Protein AF-A0A6P1YA74-F1 (afdb_monomer)

Foldseek 3Di:
DDDAQWDFAAFPPPRDHRATWGQDPVCPPDRGIHHQVRQVVVQVVCCVVPVDHDDHPCVDPCNVVVVVPPDPLWAQDPVHNPDTHGKKWWKAAPVPRDIDIDGPVCVVPDPADADPPPRDSRMDGPDIDRDPVCPVVVVDDHDDDDDPPPPDD

pLDDT: mean 71.62, std 15.63, range [34.19, 90.75]

Solvent-accessible surface area (backbone atoms only — not comparable to full-atom values): 9576 Å² total; per-residue (Å²): 130,75,70,63,55,64,46,76,36,57,16,74,82,81,63,50,64,79,25,64,22,32,73,45,84,89,42,80,92,47,101,43,32,35,26,58,69,61,44,59,58,49,48,56,56,45,33,74,72,70,72,52,90,73,79,60,82,69,74,46,49,45,41,69,66,53,59,71,54,64,73,76,48,37,39,62,35,93,89,39,83,87,42,69,43,63,23,37,29,33,33,38,23,78,84,74,74,50,68,51,66,44,41,45,59,60,59,72,72,39,95,72,72,57,38,91,87,81,66,46,63,58,60,43,83,77,46,74,47,81,54,72,90,52,59,77,76,65,80,61,87,72,81,80,80,81,78,82,70,84,76,87,124

Sequence (153 aa):
MAKNIYKVSSCDYCGTENQIVRPTPFMADVPAMMCKICWDNTKEEYMNSNGEWIPKFEDGPGYEEMKSIEIINTVPSSMNPNYRMHMLAKYECLDCENSFILSKKQADEANEITCPYCRTDKIEEVALMVDSDRLEEMGCMGIHHMEEGESNE

Mean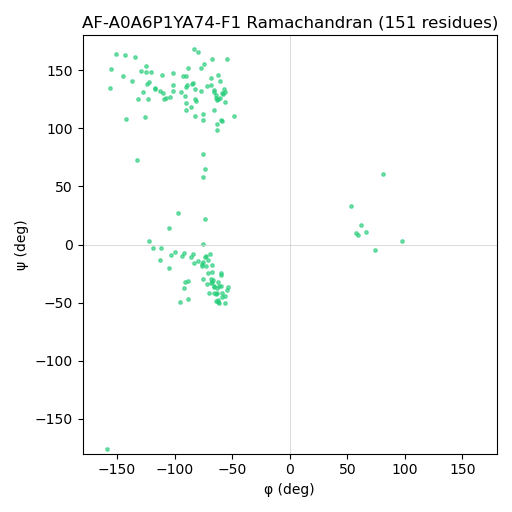 predicted aligned error: 15.02 Å

Nearest PDB structures (foldseek):
  1ltl-assembly2_E  TM=6.945E-01  e=2.447E+00  Methanothermobacter thermautotrophicus
 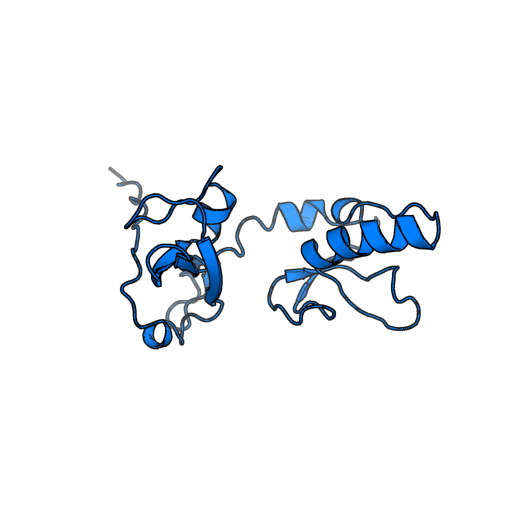 3ir9-assembly1_A  TM=5.607E-01  e=1.797E+00  Methanosarcina mazei
  3ir9-assembly1_B  TM=5.608E-01  e=2.769E+00  Methanosarcina mazei
  9bcx-assembly1_5  TM=4.201E-01  e=3.133E+00  Saccharomyces cerevisiae
  6rqc-assembly1_5  TM=3.332E-01  e=4.268E+00  Saccharomyces cerevisiae S288C

Radius of gyration: 18.68 Å; Cα contacts (8 Å, |Δi|>4): 209; chains: 1; bounding box: 45×60×38 Å

Secondary structure (DSSP, 8-state):
-PPP--EEE--TTT--SSEEEEE-SS-TTS--EEEHHHHHHHHHHHHHHH------GGGSTTHHHHHT----SEEEPSS-TT-EEEPEEEEEETTT--EEEEEHHHHHH-S----TTT--S-EEEEEEE--GGGGGGG-S-------------

Organism: NCBI:txid116090

Structure (mmCIF, N/CA/C/O backbone):
data_AF-A0A6P1YA74-F1
#
_entry.id   AF-A0A6P1YA74-F1
#
loop_
_atom_site.group_PDB
_atom_site.id
_atom_site.type_symbol
_atom_site.label_atom_id
_atom_site.label_alt_id
_atom_site.label_comp_id
_atom_site.label_asym_id
_atom_site.label_entity_id
_atom_site.label_seq_id
_atom_site.pdbx_PDB_ins_code
_atom_site.Cartn_x
_atom_site.Cartn_y
_atom_site.Cartn_z
_atom_site.occupancy
_atom_site.B_iso_or_equiv
_atom_site.auth_seq_id
_atom_site.auth_comp_id
_atom_site.auth_asym_id
_atom_site.auth_atom_id
_atom_site.pdbx_PDB_model_num
ATOM 1 N N . MET A 1 1 ? 23.800 8.122 -15.962 1.00 47.97 1 MET A N 1
ATOM 2 C CA . MET A 1 1 ? 22.650 8.239 -15.042 1.00 47.97 1 MET A CA 1
ATOM 3 C C . MET A 1 1 ? 21.901 6.922 -15.117 1.00 47.97 1 MET A C 1
ATOM 5 O O . MET A 1 1 ? 21.613 6.490 -16.228 1.00 47.97 1 MET A O 1
ATOM 9 N N . ALA A 1 2 ? 21.721 6.218 -13.999 1.00 57.72 2 ALA A N 1
ATOM 10 C CA . ALA A 1 2 ? 20.957 4.972 -14.006 1.00 57.72 2 ALA A CA 1
ATOM 11 C C . ALA A 1 2 ? 19.493 5.298 -14.341 1.00 57.72 2 ALA A C 1
ATOM 13 O O . ALA A 1 2 ? 18.952 6.271 -13.824 1.00 57.72 2 ALA A O 1
ATOM 14 N N . LYS A 1 3 ? 18.887 4.544 -15.262 1.00 79.94 3 LYS A N 1
ATOM 15 C CA . LYS A 1 3 ? 17.500 4.757 -15.691 1.00 79.94 3 LYS A CA 1
ATOM 16 C C . LYS A 1 3 ? 16.573 4.470 -14.504 1.00 79.94 3 LYS A C 1
ATOM 18 O O . LYS A 1 3 ? 16.743 3.426 -13.879 1.00 79.94 3 LYS A O 1
ATOM 23 N N . ASN A 1 4 ? 15.634 5.370 -14.207 1.00 84.81 4 ASN A N 1
ATOM 24 C CA . ASN A 1 4 ? 14.609 5.138 -13.188 1.00 84.81 4 ASN A CA 1
ATOM 25 C C . ASN A 1 4 ? 13.836 3.851 -13.537 1.00 84.81 4 ASN A C 1
ATOM 27 O O . ASN A 1 4 ? 13.341 3.711 -14.660 1.00 84.81 4 ASN A O 1
ATOM 31 N N . ILE A 1 5 ? 13.817 2.889 -12.609 1.00 88.81 5 ILE A N 1
ATOM 32 C CA . ILE A 1 5 ? 13.156 1.584 -12.789 1.00 88.81 5 ILE A CA 1
ATOM 33 C C . ILE A 1 5 ? 11.782 1.506 -12.123 1.00 88.81 5 ILE A C 1
ATOM 35 O O . ILE A 1 5 ? 11.091 0.498 -12.276 1.00 88.81 5 ILE A O 1
ATOM 39 N N . TYR A 1 6 ? 11.400 2.530 -11.370 1.00 88.06 6 TYR A N 1
ATOM 40 C CA . TYR A 1 6 ? 10.127 2.572 -10.675 1.00 88.06 6 TYR A CA 1
ATOM 41 C C . TYR A 1 6 ? 9.047 3.163 -11.569 1.00 88.06 6 TYR A C 1
ATOM 43 O O . TYR A 1 6 ? 9.303 3.989 -12.447 1.00 88.06 6 TYR A O 1
ATOM 51 N N . LYS A 1 7 ? 7.811 2.745 -11.323 1.00 85.06 7 LYS A N 1
ATOM 52 C CA . LYS 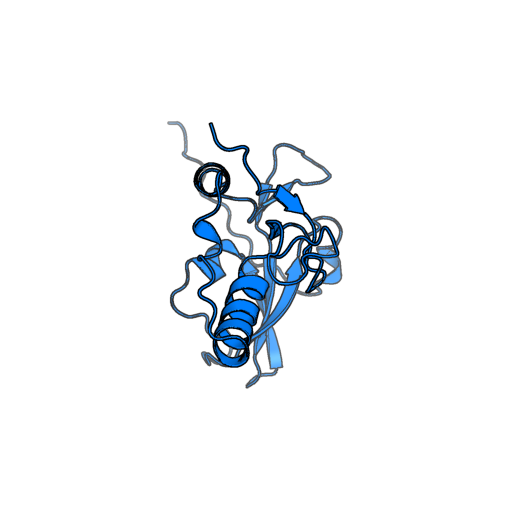A 1 7 ? 6.615 3.357 -11.901 1.00 85.06 7 LYS A CA 1
ATOM 53 C C . LYS A 1 7 ? 5.438 3.173 -10.954 1.00 85.06 7 LYS A C 1
ATOM 55 O O . LYS A 1 7 ? 5.486 2.317 -10.074 1.00 85.06 7 LYS A O 1
ATOM 60 N N . VAL A 1 8 ? 4.382 3.949 -11.167 1.00 78.88 8 VAL A N 1
ATOM 61 C CA . VAL A 1 8 ? 3.087 3.709 -10.526 1.00 78.88 8 VAL A CA 1
ATOM 62 C C . VAL A 1 8 ? 2.276 2.792 -11.436 1.00 78.88 8 VAL A C 1
ATOM 64 O O . VAL A 1 8 ? 2.000 3.151 -12.580 1.00 78.88 8 VAL A O 1
ATOM 67 N N . SER A 1 9 ? 1.955 1.586 -10.971 1.00 78.38 9 SER A N 1
ATOM 68 C CA . SER A 1 9 ? 1.061 0.657 -11.674 1.00 78.38 9 SER A CA 1
ATOM 69 C C . SER A 1 9 ? 0.469 -0.376 -10.715 1.00 78.38 9 SER A C 1
ATOM 71 O O . SER A 1 9 ? 0.702 -0.323 -9.508 1.00 78.38 9 SER A O 1
ATOM 73 N N . SER A 1 10 ? -0.290 -1.333 -11.246 1.00 79.81 10 SER A N 1
ATOM 74 C CA . SER A 1 10 ? -0.667 -2.534 -10.505 1.00 79.81 10 SER A CA 1
ATOM 75 C C . SER A 1 10 ? 0.555 -3.368 -10.125 1.00 79.81 10 SER A C 1
ATOM 77 O O . SER A 1 10 ? 1.546 -3.420 -10.862 1.00 79.81 10 SER A O 1
ATOM 79 N N . CYS A 1 11 ? 0.474 -4.000 -8.957 1.00 84.31 11 CYS A N 1
ATOM 80 C CA . CYS A 1 11 ? 1.403 -5.029 -8.514 1.00 84.31 11 CYS A CA 1
ATOM 81 C C . CYS A 1 11 ? 0.999 -6.376 -9.117 1.00 84.31 11 CYS A C 1
ATOM 83 O O . CYS A 1 11 ? -0.118 -6.836 -8.891 1.00 84.31 11 CYS A O 1
ATOM 85 N N . ASP A 1 12 ? 1.915 -7.045 -9.814 1.00 88.25 12 ASP A N 1
ATOM 86 C CA . ASP A 1 12 ? 1.636 -8.335 -10.460 1.00 88.25 12 ASP A CA 1
ATOM 87 C C . ASP A 1 12 ? 1.503 -9.497 -9.455 1.00 88.25 12 ASP A C 1
ATOM 89 O O . ASP A 1 12 ? 1.081 -10.589 -9.824 1.00 88.25 12 ASP A O 1
ATOM 93 N N . TYR A 1 13 ? 1.845 -9.269 -8.182 1.00 85.19 13 TYR A N 1
ATOM 94 C CA . TYR A 1 13 ? 1.798 -10.284 -7.124 1.00 85.19 13 TYR A CA 1
ATOM 95 C C . TYR A 1 13 ? 0.500 -10.248 -6.319 1.00 85.19 13 TYR A C 1
ATOM 97 O O . TYR A 1 13 ? -0.126 -11.284 -6.120 1.00 85.19 13 TYR A O 1
ATOM 105 N N . CYS A 1 14 ? 0.093 -9.069 -5.842 1.00 83.69 14 CYS A N 1
ATOM 106 C CA . CYS A 1 14 ? -1.120 -8.918 -5.032 1.00 83.69 14 CYS A CA 1
ATOM 107 C C . CYS A 1 14 ? -2.308 -8.337 -5.807 1.00 83.69 14 CYS A C 1
ATOM 109 O O . CYS A 1 14 ? -3.409 -8.282 -5.269 1.00 83.69 14 CYS A O 1
ATOM 111 N N . GLY A 1 15 ? -2.103 -7.867 -7.041 1.00 78.31 15 GLY A N 1
ATOM 112 C CA . GLY A 1 15 ? -3.140 -7.229 -7.854 1.00 78.31 15 GLY A CA 1
ATOM 113 C C . GLY A 1 15 ? -3.511 -5.809 -7.416 1.00 78.31 15 GLY A C 1
ATOM 114 O O . GLY A 1 15 ? -4.295 -5.159 -8.098 1.00 78.31 15 GLY A O 1
ATOM 115 N N . THR A 1 16 ? -2.954 -5.297 -6.312 1.00 69.75 16 THR A N 1
ATOM 116 C CA . THR A 1 16 ? -3.248 -3.941 -5.831 1.00 69.75 16 THR A CA 1
ATOM 117 C C . THR A 1 16 ? -2.777 -2.899 -6.842 1.00 69.75 16 THR A C 1
ATOM 119 O O . THR A 1 16 ? -1.624 -2.915 -7.281 1.00 69.75 16 THR A O 1
ATOM 122 N N . GLU A 1 17 ? -3.672 -1.983 -7.200 1.00 71.31 17 GLU A N 1
ATOM 123 C CA . GLU A 1 17 ? -3.431 -0.907 -8.160 1.00 71.31 17 GLU A CA 1
ATOM 124 C C . GLU A 1 17 ? -2.747 0.314 -7.522 1.00 71.31 17 GLU A C 1
ATOM 126 O O . GLU A 1 17 ? -2.643 0.427 -6.297 1.00 71.31 17 GLU A O 1
ATOM 131 N N . ASN A 1 18 ? -2.266 1.234 -8.369 1.00 65.38 18 ASN A N 1
ATOM 132 C CA . ASN A 1 18 ? -1.647 2.509 -7.977 1.00 65.38 18 ASN A CA 1
ATOM 133 C C . ASN A 1 18 ? -0.487 2.385 -6.975 1.00 65.38 18 ASN A C 1
ATOM 135 O O . ASN A 1 18 ? -0.259 3.267 -6.151 1.00 65.38 18 ASN A O 1
ATOM 139 N N . GLN A 1 19 ? 0.277 1.298 -7.064 1.00 73.69 19 GLN A N 1
ATOM 140 C CA . GLN A 1 19 ? 1.435 1.070 -6.214 1.00 73.69 19 GLN A CA 1
ATOM 141 C C . GLN A 1 19 ? 2.702 1.585 -6.887 1.00 73.69 19 GLN A C 1
ATOM 143 O O . GLN A 1 19 ? 2.880 1.449 -8.100 1.00 73.69 19 GLN A O 1
ATOM 148 N N . ILE A 1 20 ? 3.631 2.113 -6.088 1.00 82.69 20 ILE A N 1
ATOM 149 C CA . ILE A 1 20 ? 5.021 2.237 -6.526 1.00 82.69 20 ILE A CA 1
ATOM 150 C C . ILE A 1 20 ? 5.548 0.816 -6.679 1.00 82.69 20 ILE A C 1
ATOM 152 O O . ILE A 1 20 ? 5.645 0.065 -5.705 1.00 82.69 20 ILE A O 1
ATOM 156 N N . VAL A 1 21 ? 5.880 0.449 -7.909 1.00 87.81 21 VAL A N 1
ATOM 157 C CA . VAL A 1 21 ? 6.381 -0.879 -8.241 1.00 87.81 21 VAL A CA 1
ATOM 158 C C . VAL A 1 21 ? 7.722 -0.798 -8.952 1.00 87.81 21 VAL A C 1
ATOM 160 O O . VAL A 1 21 ? 8.024 0.177 -9.645 1.00 87.81 21 VAL A O 1
ATOM 163 N N . ARG A 1 22 ? 8.517 -1.860 -8.815 1.00 90.69 22 ARG A N 1
ATOM 164 C CA . ARG A 1 22 ? 9.765 -2.060 -9.566 1.00 90.69 22 ARG A CA 1
ATOM 165 C C . ARG A 1 22 ? 9.856 -3.492 -10.099 1.00 90.69 22 ARG A C 1
ATOM 167 O O . ARG A 1 22 ? 9.172 -4.368 -9.565 1.00 90.69 22 ARG A O 1
ATOM 174 N N . PRO A 1 23 ? 10.711 -3.753 -11.103 1.00 90.75 23 PRO A N 1
ATOM 175 C CA . PRO A 1 23 ? 10.960 -5.106 -11.575 1.00 90.75 23 PRO A CA 1
ATOM 176 C C . PRO A 1 23 ? 11.456 -6.004 -10.440 1.00 90.75 23 PRO A C 1
ATOM 178 O O . PRO A 1 23 ? 12.344 -5.612 -9.673 1.00 90.75 23 PRO A O 1
ATOM 181 N N . THR A 1 24 ? 10.872 -7.194 -10.349 1.00 87.06 24 THR A N 1
ATOM 182 C CA . THR A 1 24 ? 11.198 -8.207 -9.341 1.00 87.06 24 THR A CA 1
ATOM 183 C C . THR A 1 24 ? 12.429 -9.034 -9.742 1.00 87.06 24 THR A C 1
ATOM 185 O O . THR A 1 24 ? 12.503 -9.491 -10.881 1.00 87.06 24 THR A O 1
ATOM 188 N N . PRO A 1 25 ? 13.398 -9.276 -8.839 1.00 82.75 25 PRO A N 1
ATOM 189 C CA . PRO A 1 25 ? 14.467 -10.244 -9.072 1.00 82.75 25 PRO A CA 1
ATOM 190 C C . PRO A 1 25 ? 14.002 -11.686 -8.817 1.00 82.75 25 PRO A C 1
ATOM 192 O O . PRO A 1 25 ? 14.686 -12.622 -9.214 1.00 82.75 25 PRO A O 1
ATOM 195 N N . PHE A 1 26 ? 12.847 -11.871 -8.168 1.00 79.44 26 PHE A N 1
ATOM 196 C CA . PHE A 1 26 ? 12.342 -13.176 -7.738 1.00 79.44 26 PHE A CA 1
ATOM 197 C C . PHE A 1 26 ? 11.762 -14.010 -8.892 1.00 79.44 26 PHE A C 1
ATOM 199 O O . PHE A 1 26 ? 11.615 -15.221 -8.763 1.00 79.44 26 PHE A O 1
ATOM 206 N N . MET A 1 27 ? 11.421 -13.374 -10.018 1.00 74.88 27 MET A N 1
ATOM 207 C CA . MET A 1 27 ? 10.869 -14.025 -11.211 1.00 74.88 27 MET A CA 1
ATOM 208 C C . MET A 1 27 ? 11.601 -13.536 -12.463 1.00 74.88 27 MET A C 1
ATOM 210 O O . MET A 1 27 ? 11.057 -12.770 -13.249 1.00 74.88 27 MET A O 1
ATOM 214 N N . ALA A 1 28 ? 12.849 -13.974 -12.649 1.00 65.94 28 ALA A N 1
ATOM 215 C CA . ALA A 1 28 ? 13.706 -13.525 -13.753 1.00 65.94 28 ALA A CA 1
ATOM 216 C C . ALA A 1 28 ? 13.137 -13.821 -15.160 1.00 65.94 28 ALA A C 1
ATOM 218 O O . ALA A 1 28 ? 13.467 -13.117 -16.114 1.00 65.94 28 ALA A O 1
ATOM 219 N N . ASP A 1 29 ? 12.263 -14.825 -15.281 1.00 73.62 29 ASP A N 1
ATOM 220 C CA . ASP A 1 29 ? 11.689 -15.266 -16.559 1.00 73.62 29 ASP A CA 1
ATOM 221 C C . ASP A 1 29 ? 10.443 -14.472 -16.989 1.00 73.62 29 ASP A C 1
ATOM 223 O O . ASP A 1 29 ? 9.982 -14.605 -18.125 1.00 73.62 29 ASP A O 1
ATOM 227 N N . VAL A 1 30 ? 9.884 -13.640 -16.104 1.00 77.25 30 VAL A N 1
ATOM 228 C CA . VAL A 1 30 ? 8.670 -12.861 -16.372 1.00 77.25 30 VAL A CA 1
ATOM 229 C C . VAL A 1 30 ? 8.948 -11.394 -16.051 1.00 77.25 30 VAL A C 1
ATOM 231 O O . VAL A 1 30 ? 9.448 -11.101 -14.968 1.00 77.25 30 VAL A O 1
ATOM 234 N N . PRO A 1 31 ? 8.613 -10.437 -16.938 1.00 79.69 31 PRO A N 1
ATOM 235 C CA . PRO A 1 31 ? 8.761 -9.012 -16.651 1.00 79.69 31 PRO A CA 1
ATOM 236 C C . PRO A 1 31 ? 7.681 -8.540 -15.660 1.00 79.69 31 PRO A C 1
ATOM 238 O O . PRO A 1 31 ? 6.812 -7.747 -16.013 1.00 79.69 31 PRO A O 1
ATOM 241 N N . ALA A 1 32 ? 7.726 -9.057 -14.432 1.00 89.06 32 ALA A N 1
ATOM 242 C CA . ALA A 1 32 ? 6.787 -8.763 -13.364 1.00 89.06 32 ALA A CA 1
ATOM 243 C C . ALA A 1 32 ? 7.253 -7.565 -12.524 1.00 89.06 32 ALA A C 1
ATOM 245 O O . ALA A 1 32 ? 8.444 -7.349 -12.273 1.00 89.06 32 ALA A O 1
ATOM 246 N N . MET A 1 33 ? 6.284 -6.782 -12.074 1.00 90.19 33 MET A N 1
ATOM 247 C CA . MET A 1 33 ? 6.448 -5.599 -11.250 1.00 90.19 33 MET A CA 1
ATOM 248 C C . MET A 1 33 ? 5.860 -5.863 -9.867 1.00 90.19 33 MET A C 1
ATOM 250 O O . MET A 1 33 ? 4.736 -6.340 -9.725 1.00 90.19 33 MET A O 1
ATOM 254 N N . MET A 1 34 ? 6.617 -5.532 -8.829 1.00 90.31 34 MET A N 1
ATOM 255 C CA . MET A 1 34 ? 6.257 -5.829 -7.447 1.00 90.31 34 MET A CA 1
ATOM 256 C C . MET A 1 34 ? 6.193 -4.541 -6.629 1.00 90.31 34 MET A C 1
ATOM 258 O O . MET A 1 34 ? 7.039 -3.664 -6.809 1.00 90.31 34 MET A O 1
ATOM 262 N N . CYS A 1 35 ? 5.199 -4.425 -5.746 1.00 87.75 35 CYS A N 1
ATOM 263 C CA . CYS A 1 35 ? 5.099 -3.333 -4.776 1.00 87.75 35 CYS A CA 1
ATOM 264 C C . CYS A 1 35 ? 6.011 -3.574 -3.566 1.00 87.75 35 CYS A C 1
ATOM 266 O O . CYS A 1 35 ? 6.478 -4.690 -3.332 1.00 87.75 35 CYS A O 1
ATOM 268 N N . LYS A 1 36 ? 6.230 -2.531 -2.761 1.00 86.75 36 LYS A N 1
ATOM 269 C CA . LYS A 1 36 ? 7.082 -2.603 -1.567 1.00 86.75 36 LYS A CA 1
ATOM 270 C C . LYS A 1 36 ? 6.650 -3.693 -0.577 1.00 86.75 36 LYS A C 1
ATOM 272 O O . LYS A 1 36 ? 7.493 -4.442 -0.105 1.00 86.75 36 LYS A O 1
ATOM 277 N N . ILE A 1 37 ? 5.351 -3.811 -0.298 1.00 83.38 37 ILE A N 1
ATOM 278 C CA . ILE A 1 37 ? 4.827 -4.784 0.678 1.00 83.38 37 ILE A CA 1
ATOM 279 C C . ILE A 1 37 ? 5.154 -6.215 0.238 1.00 83.38 37 ILE A C 1
ATOM 281 O O . ILE A 1 37 ? 5.729 -6.992 0.996 1.00 83.38 37 ILE A O 1
ATOM 285 N N . CYS A 1 38 ? 4.842 -6.553 -1.017 1.00 85.19 38 CYS A N 1
ATOM 286 C CA . CYS A 1 38 ? 5.170 -7.864 -1.570 1.00 85.19 38 CYS A CA 1
ATOM 287 C C . CYS A 1 38 ? 6.682 -8.106 -1.595 1.00 85.19 38 CYS A C 1
ATOM 289 O O . CYS A 1 38 ? 7.115 -9.230 -1.353 1.00 85.19 38 CYS A O 1
ATOM 291 N N . TRP A 1 39 ? 7.480 -7.068 -1.856 1.00 89.50 39 TRP A N 1
ATOM 292 C CA . TRP A 1 39 ? 8.937 -7.167 -1.845 1.00 89.50 39 TRP A CA 1
ATOM 293 C C . TRP A 1 39 ? 9.476 -7.538 -0.475 1.00 89.50 39 TRP A C 1
ATOM 295 O O . TRP A 1 39 ? 10.278 -8.463 -0.379 1.00 89.50 39 TRP A O 1
ATOM 305 N N . ASP A 1 40 ? 9.035 -6.843 0.570 1.00 86.12 40 ASP A N 1
ATOM 306 C CA . ASP A 1 40 ? 9.524 -7.064 1.929 1.00 86.12 40 ASP A CA 1
ATOM 307 C C . ASP A 1 40 ? 9.163 -8.473 2.420 1.00 86.12 40 ASP A C 1
ATOM 309 O O . ASP A 1 40 ? 10.041 -9.180 2.912 1.00 86.12 40 ASP A O 1
ATOM 313 N N . ASN A 1 41 ? 7.936 -8.935 2.153 1.00 85.50 41 ASN A N 1
A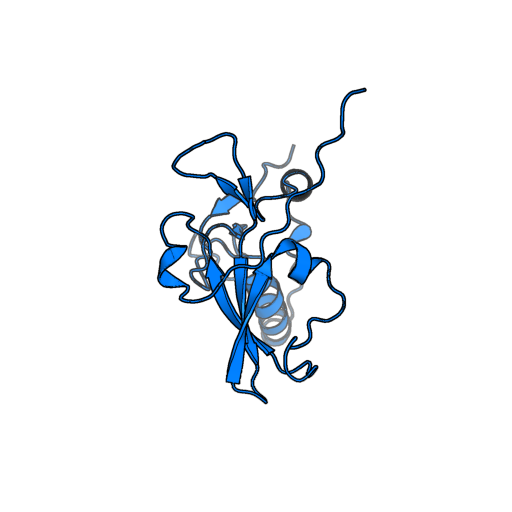TOM 314 C CA . ASN A 1 41 ? 7.515 -10.300 2.484 1.00 85.50 41 ASN A CA 1
ATOM 315 C C . ASN A 1 41 ? 8.319 -11.358 1.704 1.00 85.50 41 ASN A C 1
ATOM 317 O O . ASN A 1 41 ? 8.854 -12.301 2.284 1.00 85.50 41 ASN A O 1
ATOM 321 N N . THR A 1 42 ? 8.455 -11.190 0.382 1.00 85.31 42 THR A N 1
ATOM 322 C CA . THR A 1 42 ? 9.144 -12.178 -0.475 1.00 85.31 42 THR A CA 1
ATOM 323 C C . THR A 1 42 ? 10.644 -12.225 -0.184 1.00 85.31 42 THR A C 1
ATOM 325 O O . THR A 1 42 ? 11.278 -13.277 -0.273 1.00 85.31 42 THR A O 1
ATOM 328 N N . LYS A 1 43 ? 11.238 -11.083 0.178 1.00 84.56 43 LYS A N 1
ATOM 329 C CA . LYS A 1 43 ? 12.657 -10.978 0.512 1.00 84.56 43 LYS A CA 1
ATOM 330 C C . LYS A 1 43 ? 13.028 -11.882 1.682 1.00 84.56 43 LYS A C 1
ATOM 332 O O . LYS A 1 43 ? 14.050 -12.562 1.597 1.00 84.56 43 LYS A O 1
ATOM 337 N N . GLU A 1 44 ? 12.227 -11.897 2.745 1.00 79.81 44 GLU A N 1
ATOM 338 C CA . GLU A 1 44 ? 12.489 -12.743 3.913 1.00 79.81 44 GLU A CA 1
ATOM 339 C C . GLU A 1 44 ? 12.453 -14.232 3.547 1.00 79.81 44 GLU A C 1
ATOM 341 O O . GLU A 1 44 ? 13.386 -14.977 3.855 1.00 79.81 44 GLU A O 1
ATOM 346 N N . GLU A 1 45 ? 11.425 -14.659 2.813 1.00 80.88 45 GLU A N 1
ATOM 347 C CA . GLU A 1 45 ? 11.272 -16.050 2.375 1.00 80.88 45 GLU A CA 1
ATOM 348 C C . GLU A 1 45 ? 12.406 -16.504 1.445 1.00 80.88 45 GLU A C 1
ATOM 350 O O . GLU A 1 45 ? 12.949 -17.607 1.588 1.00 80.88 45 GLU A O 1
ATOM 355 N N . TYR A 1 46 ? 12.809 -15.642 0.511 1.00 81.00 46 TYR A N 1
ATOM 356 C CA . TYR A 1 46 ? 13.860 -15.950 -0.450 1.00 81.00 46 TYR A CA 1
ATOM 357 C C . TYR A 1 46 ? 15.243 -16.014 0.206 1.00 81.00 46 TYR A C 1
ATOM 359 O O . TYR A 1 46 ? 16.015 -16.928 -0.092 1.00 81.00 46 TYR A O 1
ATOM 367 N N . MET A 1 47 ? 15.552 -15.093 1.129 1.00 80.88 47 MET A N 1
ATOM 368 C CA . MET A 1 47 ? 16.797 -15.136 1.906 1.00 80.88 47 MET A CA 1
ATOM 369 C C . MET A 1 47 ? 16.902 -16.439 2.708 1.00 80.88 47 MET A C 1
ATOM 371 O O . MET A 1 47 ? 17.962 -17.063 2.723 1.00 80.88 47 MET A O 1
ATOM 375 N N . ASN A 1 48 ? 15.796 -16.882 3.312 1.00 79.81 48 ASN A N 1
ATOM 376 C CA . ASN A 1 48 ? 15.746 -18.125 4.082 1.00 79.81 48 ASN A CA 1
ATOM 377 C C . ASN A 1 48 ? 15.896 -19.385 3.212 1.00 79.81 48 ASN A C 1
ATOM 379 O O . ASN A 1 48 ? 16.427 -20.389 3.684 1.00 79.81 48 ASN A O 1
ATOM 383 N N . SER A 1 49 ? 15.453 -19.338 1.953 1.00 81.50 49 SER A N 1
ATOM 384 C CA . SER A 1 49 ? 15.445 -20.503 1.056 1.00 81.50 49 SER A CA 1
ATOM 385 C C . SER A 1 49 ? 16.716 -20.640 0.213 1.00 81.50 49 SER A C 1
ATOM 387 O O . SER A 1 49 ? 17.188 -21.753 -0.004 1.00 81.50 49 SER A O 1
ATOM 389 N N . ASN A 1 50 ? 17.281 -19.522 -0.255 1.00 80.44 50 ASN A N 1
ATOM 390 C CA . ASN A 1 50 ? 18.392 -19.514 -1.214 1.00 80.44 50 ASN A CA 1
ATOM 391 C C . ASN A 1 50 ? 19.711 -18.994 -0.622 1.00 80.44 50 ASN A C 1
ATOM 393 O O . ASN A 1 50 ? 20.761 -19.157 -1.237 1.00 80.44 50 ASN A O 1
ATOM 397 N N . GLY A 1 51 ? 19.686 -18.363 0.560 1.00 76.62 51 GLY A N 1
ATOM 398 C CA . GLY A 1 51 ? 20.880 -17.778 1.185 1.00 76.62 51 GLY A CA 1
ATOM 399 C C . GLY A 1 51 ? 21.474 -16.591 0.416 1.00 76.62 51 GLY A C 1
ATOM 400 O O . GLY A 1 51 ? 22.583 -16.149 0.715 1.00 76.62 51 GLY A O 1
ATOM 401 N N . GLU A 1 52 ? 20.755 -16.072 -0.578 1.00 78.56 52 GLU A N 1
ATOM 402 C CA . GLU A 1 52 ? 21.178 -14.940 -1.395 1.00 78.56 52 GLU A CA 1
ATOM 403 C C . GLU A 1 52 ? 20.724 -13.623 -0.768 1.00 78.56 52 GLU A C 1
ATOM 405 O O . GLU A 1 52 ? 19.591 -13.476 -0.304 1.00 78.56 52 GLU A O 1
ATOM 410 N N . TRP A 1 53 ? 21.615 -12.634 -0.777 1.00 79.62 53 TRP A N 1
ATOM 411 C CA . TRP A 1 53 ? 21.294 -11.294 -0.307 1.00 79.62 53 TRP A CA 1
ATOM 412 C C . TRP A 1 53 ? 20.561 -10.504 -1.392 1.00 79.62 53 TRP A C 1
ATOM 414 O O . TRP A 1 53 ? 21.090 -10.303 -2.486 1.00 79.62 53 TRP A O 1
ATOM 424 N N . ILE A 1 54 ? 19.368 -10.006 -1.061 1.00 82.00 54 ILE A N 1
ATOM 425 C CA . ILE A 1 54 ? 18.567 -9.159 -1.948 1.00 82.00 54 ILE A CA 1
ATOM 426 C C . ILE A 1 54 ? 18.537 -7.720 -1.410 1.0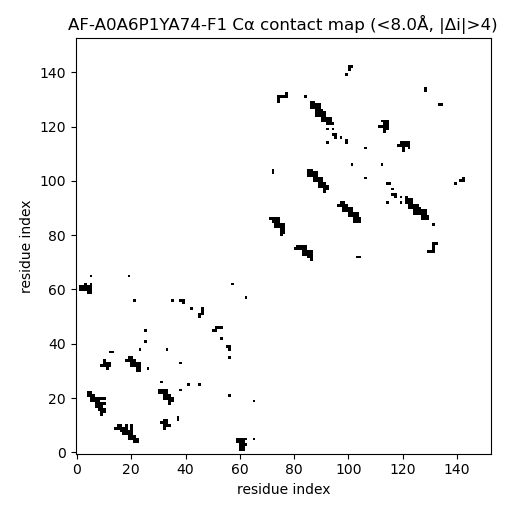0 82.00 54 ILE A C 1
ATOM 428 O O . ILE A 1 54 ? 18.224 -7.515 -0.226 1.00 82.00 54 ILE A O 1
ATOM 432 N N . PRO A 1 55 ? 18.823 -6.709 -2.257 1.00 85.56 55 PRO A N 1
ATOM 433 C CA . PRO A 1 55 ? 18.715 -5.301 -1.884 1.00 85.56 55 PRO A CA 1
ATOM 434 C C . PRO A 1 55 ? 17.334 -4.940 -1.330 1.00 85.56 55 PRO A C 1
ATOM 436 O O . PRO A 1 55 ? 16.338 -5.640 -1.534 1.00 85.56 55 PRO A O 1
ATOM 439 N N . LYS A 1 56 ? 17.246 -3.838 -0.590 1.00 88.62 56 LYS A N 1
ATOM 440 C CA . LYS A 1 56 ? 15.944 -3.304 -0.185 1.00 88.62 56 LYS A CA 1
ATOM 441 C C . LYS A 1 56 ? 15.181 -2.790 -1.404 1.00 88.62 56 LYS A C 1
ATOM 443 O O . LYS A 1 56 ? 15.770 -2.505 -2.454 1.00 88.62 56 LYS A O 1
ATOM 448 N N . PHE A 1 57 ? 13.864 -2.670 -1.258 1.00 89.25 57 PHE A N 1
ATOM 449 C CA . PHE A 1 57 ? 13.011 -2.150 -2.318 1.00 89.25 57 PHE A CA 1
ATOM 450 C C . PHE A 1 57 ? 13.504 -0.782 -2.794 1.00 89.25 57 PHE A C 1
ATOM 452 O O . PHE A 1 57 ? 13.526 -0.546 -3.997 1.00 89.25 57 PHE A O 1
ATOM 459 N N . GLU A 1 58 ? 13.963 0.058 -1.869 1.00 88.62 58 GLU A N 1
ATOM 460 C CA . GLU A 1 58 ? 14.408 1.445 -2.025 1.00 88.62 58 GLU A CA 1
ATOM 461 C C . GLU A 1 58 ? 15.800 1.603 -2.647 1.00 88.62 58 GLU A C 1
ATOM 463 O O . GLU A 1 58 ? 16.131 2.674 -3.144 1.00 88.62 58 GLU A O 1
ATOM 468 N N . ASP A 1 59 ? 16.611 0.542 -2.666 1.00 89.38 59 ASP A N 1
ATOM 469 C CA . ASP A 1 59 ? 17.998 0.600 -3.154 1.00 89.38 59 ASP A CA 1
ATOM 470 C C . ASP A 1 59 ? 18.086 0.665 -4.695 1.00 89.38 59 ASP A C 1
ATOM 472 O O . ASP A 1 59 ? 19.171 0.651 -5.280 1.00 89.38 59 ASP A O 1
ATOM 476 N N . GLY A 1 60 ? 16.945 0.667 -5.390 1.00 85.00 60 GLY A N 1
ATOM 477 C CA . GLY A 1 60 ? 16.887 0.720 -6.844 1.00 85.00 60 GLY A CA 1
ATOM 478 C C . GLY A 1 60 ? 17.146 2.127 -7.398 1.00 85.00 60 GLY A C 1
ATOM 479 O O . GLY A 1 60 ? 16.830 3.137 -6.765 1.00 85.00 60 GLY A O 1
ATOM 480 N N . PRO A 1 61 ? 17.681 2.230 -8.625 1.00 87.62 61 PRO A N 1
ATOM 481 C CA . PRO A 1 61 ? 17.888 3.521 -9.267 1.00 87.62 61 PRO A CA 1
ATOM 482 C C . PRO A 1 61 ? 16.555 4.240 -9.530 1.00 87.62 61 PRO A C 1
ATOM 484 O O . PRO A 1 61 ? 15.663 3.695 -10.180 1.00 87.62 61 PRO A O 1
ATOM 487 N N . GLY A 1 62 ? 16.443 5.483 -9.058 1.00 82.75 62 GLY A N 1
ATOM 488 C CA . GLY A 1 62 ? 15.263 6.335 -9.253 1.00 82.75 62 GLY A CA 1
ATOM 489 C C . GLY A 1 62 ? 14.267 6.359 -8.090 1.00 82.75 62 GLY A C 1
ATOM 490 O O . GLY A 1 62 ? 13.257 7.045 -8.192 1.00 82.75 62 GLY A O 1
ATOM 491 N N . TYR A 1 63 ? 14.538 5.672 -6.971 1.00 82.50 63 TYR A N 1
ATOM 492 C CA . TYR A 1 63 ? 13.617 5.672 -5.826 1.00 82.50 63 TYR A CA 1
ATOM 493 C C . TYR A 1 63 ? 13.424 7.061 -5.200 1.00 82.50 63 TYR A C 1
ATOM 495 O O . TYR A 1 63 ? 12.313 7.420 -4.828 1.00 82.50 63 TYR A O 1
ATOM 503 N N . GLU A 1 64 ? 14.478 7.879 -5.128 1.00 77.81 64 GLU A N 1
ATOM 504 C CA . GLU A 1 64 ? 14.386 9.245 -4.588 1.00 77.81 64 GLU A CA 1
ATOM 505 C C . GLU A 1 64 ? 13.445 10.144 -5.412 1.00 77.81 64 GLU A C 1
ATOM 507 O O . GLU A 1 64 ? 12.736 10.972 -4.848 1.00 77.81 64 GLU A O 1
ATOM 512 N N . GLU A 1 65 ? 13.358 9.931 -6.731 1.00 71.56 65 GLU A N 1
ATOM 513 C CA . GLU A 1 65 ? 12.390 10.627 -7.594 1.00 71.56 65 GLU A CA 1
ATOM 514 C C . GLU A 1 65 ? 10.952 10.190 -7.272 1.00 71.56 65 GLU A C 1
ATOM 516 O O . GLU A 1 65 ? 10.031 11.001 -7.327 1.00 71.56 65 GLU A O 1
ATOM 521 N N . MET A 1 66 ? 10.761 8.931 -6.861 1.00 70.25 66 MET A N 1
ATOM 522 C CA . MET A 1 66 ? 9.468 8.433 -6.385 1.00 70.25 66 MET A CA 1
ATOM 523 C C . MET A 1 66 ? 9.132 8.928 -4.975 1.00 70.25 66 MET A C 1
ATOM 525 O O . MET A 1 66 ? 7.960 9.119 -4.687 1.00 70.25 66 MET A O 1
ATOM 529 N N . LYS A 1 67 ? 10.122 9.186 -4.106 1.00 63.28 67 LYS A N 1
ATOM 530 C CA . LYS A 1 67 ? 9.873 9.817 -2.795 1.00 63.28 67 LYS A CA 1
ATOM 531 C C . LYS A 1 67 ? 9.364 11.247 -2.934 1.00 63.28 67 LYS A C 1
ATOM 533 O O . LYS A 1 67 ? 8.531 11.660 -2.143 1.00 63.28 67 LYS A O 1
ATOM 538 N N . SER A 1 68 ? 9.855 11.983 -3.937 1.00 55.09 68 SER A N 1
ATOM 539 C CA . SER A 1 68 ? 9.351 13.322 -4.272 1.00 55.09 68 SER A CA 1
ATOM 540 C C . SER A 1 68 ? 7.983 13.308 -4.955 1.00 55.09 68 SER A C 1
ATOM 542 O O . SER A 1 68 ? 7.337 14.349 -5.039 1.00 55.09 68 SER A O 1
ATOM 544 N N . ILE A 1 69 ? 7.500 12.129 -5.370 1.00 57.12 69 ILE A N 1
ATOM 545 C CA . ILE A 1 69 ? 6.063 11.871 -5.505 1.00 57.12 69 ILE A CA 1
ATOM 546 C C . ILE A 1 69 ? 5.515 11.676 -4.080 1.00 57.12 69 ILE A C 1
ATOM 548 O O . ILE A 1 69 ? 4.968 10.635 -3.722 1.00 57.12 69 ILE A O 1
ATOM 552 N N . GLU A 1 70 ? 5.695 12.685 -3.226 1.00 46.53 70 GLU A N 1
ATOM 553 C CA . GLU A 1 70 ? 4.838 12.841 -2.064 1.00 46.53 70 GLU A CA 1
ATOM 554 C C . GLU A 1 70 ? 3.402 12.910 -2.618 1.00 46.53 70 GLU A C 1
ATOM 556 O O . GLU A 1 70 ? 3.120 13.666 -3.546 1.00 46.53 70 GLU A O 1
ATOM 561 N N . ILE A 1 71 ? 2.479 12.130 -2.050 1.00 46.59 71 ILE A N 1
ATOM 562 C CA . ILE A 1 71 ? 1.029 12.350 -2.195 1.00 46.59 71 ILE A CA 1
ATOM 563 C C . ILE A 1 71 ? 0.389 11.814 -3.503 1.00 46.59 71 ILE A C 1
ATOM 565 O O . ILE A 1 71 ? -0.314 12.532 -4.208 1.00 46.59 71 ILE A O 1
ATOM 569 N N . ILE A 1 72 ? 0.454 10.501 -3.769 1.00 50.03 72 ILE A N 1
ATOM 570 C CA . ILE A 1 72 ? -0.720 9.810 -4.372 1.00 50.03 72 ILE A CA 1
ATOM 571 C C . ILE A 1 72 ? -1.551 9.124 -3.281 1.00 50.03 72 ILE A C 1
ATOM 573 O O . ILE A 1 72 ? -2.321 8.218 -3.541 1.00 50.03 72 ILE A O 1
ATOM 577 N N . ASN A 1 73 ? -1.504 9.634 -2.047 1.00 53.59 73 ASN A N 1
ATOM 578 C CA . ASN A 1 73 ? -2.596 9.451 -1.088 1.00 53.59 73 ASN A CA 1
ATOM 579 C C . ASN A 1 73 ? -3.798 10.316 -1.461 1.00 53.59 73 ASN A C 1
ATOM 581 O O . ASN A 1 73 ? -4.586 10.639 -0.582 1.00 53.59 73 ASN A O 1
ATOM 585 N N . THR A 1 74 ? -3.917 10.730 -2.726 1.00 53.44 74 THR A N 1
ATOM 586 C CA . THR A 1 74 ? -5.059 11.458 -3.250 1.00 53.44 74 THR A CA 1
ATOM 587 C C . THR A 1 74 ? -5.470 10.930 -4.622 1.00 53.44 74 THR A C 1
ATOM 589 O O . THR A 1 74 ? -4.620 10.618 -5.452 1.00 53.44 74 THR A O 1
ATOM 592 N N . VAL A 1 75 ? -6.773 10.851 -4.864 1.00 55.41 75 VAL A N 1
ATOM 593 C CA . VAL A 1 75 ? -7.385 10.546 -6.155 1.00 55.41 75 VAL A CA 1
ATOM 594 C C . VAL A 1 75 ? -7.892 11.847 -6.794 1.00 55.41 75 VAL A C 1
ATOM 596 O O . VAL A 1 75 ? -8.426 12.716 -6.090 1.00 55.41 75 VAL A O 1
ATOM 599 N N . PRO A 1 76 ? -7.691 12.054 -8.107 1.00 51.59 76 PRO A N 1
ATOM 600 C CA . PRO A 1 76 ? -8.255 13.201 -8.809 1.00 51.59 76 PRO A CA 1
ATOM 601 C C . PRO A 1 76 ? -9.780 13.062 -8.893 1.00 51.59 76 PRO A C 1
ATOM 603 O O . PRO A 1 76 ? -10.287 11.983 -9.178 1.00 51.59 76 PRO A O 1
ATOM 606 N N . SER A 1 77 ? -10.517 14.152 -8.665 1.00 51.84 77 SER A N 1
ATOM 607 C CA . SER A 1 77 ? -11.972 14.138 -8.861 1.00 51.84 77 SER A CA 1
ATOM 608 C C . SER A 1 77 ? -12.321 14.094 -10.347 1.00 51.84 77 SER A C 1
ATOM 610 O O . SER A 1 77 ? -11.785 14.873 -11.140 1.00 51.84 77 SER A O 1
ATOM 612 N N . SER A 1 78 ? -13.291 13.249 -10.700 1.00 51.72 78 SER A N 1
ATOM 613 C CA . SER A 1 78 ? -13.916 13.206 -12.027 1.00 51.72 78 SER A CA 1
ATOM 614 C C . SER A 1 78 ? -14.595 14.531 -12.419 1.00 51.72 78 SER A C 1
ATOM 616 O O . SER A 1 78 ? -14.672 14.863 -13.602 1.00 51.72 78 SER A O 1
ATOM 618 N N . MET A 1 79 ? -15.030 15.335 -11.441 1.00 49.06 79 MET A N 1
ATOM 619 C CA . MET A 1 79 ? -15.675 16.636 -11.660 1.00 49.06 79 MET A CA 1
ATOM 620 C C . MET A 1 79 ? -14.689 17.805 -11.750 1.00 49.06 79 MET A C 1
ATOM 622 O O . MET A 1 79 ? -14.961 18.786 -12.443 1.00 49.06 79 MET A O 1
ATOM 626 N N . ASN A 1 80 ? -13.555 17.734 -11.045 1.00 52.00 80 ASN A N 1
ATOM 627 C CA . ASN A 1 80 ? -12.546 18.789 -11.061 1.00 52.00 80 ASN A CA 1
ATOM 628 C C . ASN A 1 80 ? -11.126 18.194 -11.026 1.00 52.00 80 ASN A C 1
ATOM 630 O O . ASN A 1 80 ? -10.668 17.767 -9.963 1.00 52.00 80 ASN A O 1
ATOM 634 N N . PRO A 1 81 ? -10.376 18.245 -12.142 1.00 54.28 81 PRO A N 1
ATOM 635 C CA . PRO A 1 81 ? -9.037 17.667 -12.231 1.00 54.28 81 PRO A CA 1
ATOM 636 C C . PRO A 1 81 ? -7.982 18.407 -11.395 1.00 54.28 81 PRO A C 1
ATOM 638 O O . PRO A 1 81 ? -6.866 17.904 -11.266 1.00 54.28 81 PRO A O 1
ATOM 641 N N . ASN A 1 82 ? -8.302 19.569 -10.811 1.00 50.09 82 ASN A N 1
ATOM 642 C CA . ASN A 1 82 ? -7.449 20.269 -9.844 1.00 50.09 82 ASN A CA 1
ATOM 643 C C . ASN A 1 82 ? -7.779 19.908 -8.386 1.00 50.09 82 ASN A C 1
ATOM 645 O O . ASN A 1 82 ? -7.018 20.258 -7.490 1.00 50.09 82 ASN A O 1
ATOM 649 N N . TYR A 1 83 ? -8.886 19.204 -8.136 1.00 49.16 83 TYR A N 1
ATOM 650 C CA . TYR A 1 83 ? -9.223 18.695 -6.812 1.00 49.16 83 TYR A CA 1
ATOM 651 C C . TYR A 1 83 ? -8.537 17.343 -6.578 1.00 49.16 83 TYR A C 1
ATOM 653 O O . TYR A 1 83 ? -8.455 16.495 -7.474 1.00 49.16 83 TYR A O 1
ATOM 661 N N . ARG A 1 84 ? -8.009 17.158 -5.370 1.00 55.59 84 ARG A N 1
ATOM 662 C CA . ARG A 1 84 ? -7.293 15.962 -4.922 1.00 55.59 84 ARG A CA 1
ATOM 663 C C . ARG A 1 84 ? -7.972 15.483 -3.646 1.00 55.59 84 ARG A C 1
ATOM 665 O O . ARG A 1 84 ? -7.902 16.157 -2.627 1.00 55.59 84 ARG A O 1
ATOM 672 N N . MET A 1 85 ? -8.670 14.357 -3.714 1.00 58.38 85 MET A N 1
ATOM 673 C CA . MET A 1 85 ? -9.349 13.771 -2.558 1.00 58.38 85 MET A CA 1
ATOM 674 C C . MET A 1 85 ? -8.440 12.740 -1.920 1.00 58.38 85 MET A C 1
ATOM 676 O O . MET A 1 85 ? -7.946 11.894 -2.648 1.00 58.38 85 MET A O 1
ATOM 680 N N . HIS A 1 86 ? -8.234 12.748 -0.604 1.00 65.06 86 HIS A N 1
ATOM 681 C CA . HIS A 1 86 ? -7.395 11.720 0.007 1.00 65.06 86 HIS A CA 1
ATOM 682 C C . HIS A 1 86 ? -7.939 10.300 -0.219 1.00 65.06 86 HIS A C 1
ATOM 684 O O . HIS A 1 86 ? -9.148 10.091 -0.152 1.00 65.06 86 HIS A O 1
ATOM 690 N N . MET A 1 87 ? -7.058 9.323 -0.467 1.00 68.56 87 MET A N 1
ATOM 691 C CA . MET A 1 87 ? -7.433 7.906 -0.460 1.00 68.56 87 MET A CA 1
ATOM 692 C C . MET A 1 87 ? -8.019 7.575 0.912 1.00 68.56 87 MET A C 1
ATOM 694 O O . MET A 1 87 ? -7.415 7.896 1.939 1.00 68.56 87 MET A O 1
ATOM 698 N N . LEU A 1 88 ? -9.195 6.957 0.929 1.00 73.12 88 LEU A N 1
ATOM 699 C CA . LEU A 1 88 ? -9.904 6.600 2.153 1.00 73.12 88 LEU A CA 1
ATOM 700 C C . LEU A 1 88 ? -9.820 5.089 2.354 1.00 73.12 88 LEU A C 1
ATOM 702 O O . LEU A 1 88 ? -10.196 4.330 1.470 1.00 73.12 88 LEU A O 1
ATOM 706 N N . ALA A 1 89 ? -9.347 4.646 3.508 1.00 75.00 89 ALA A N 1
ATOM 707 C CA . ALA A 1 89 ? -9.339 3.249 3.907 1.00 75.00 89 ALA A CA 1
ATOM 708 C C . ALA A 1 89 ? -10.494 2.992 4.881 1.00 75.00 89 ALA A C 1
ATOM 710 O O . ALA A 1 89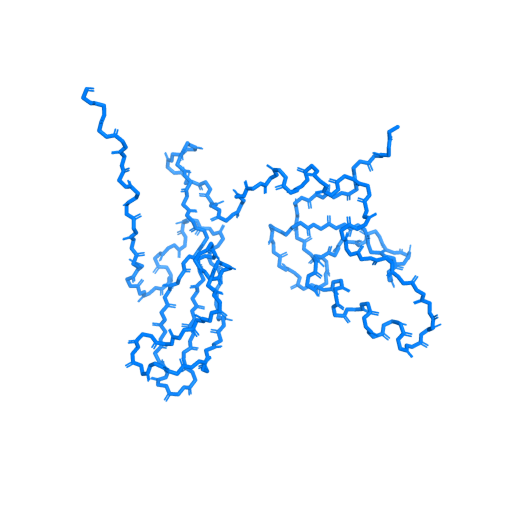 ? -10.713 3.753 5.827 1.00 75.00 89 ALA A O 1
ATOM 711 N N . LYS A 1 90 ? -11.253 1.927 4.632 1.00 80.50 90 LYS A N 1
ATOM 712 C CA . LYS A 1 90 ? -12.270 1.406 5.538 1.00 80.50 90 LYS A CA 1
ATOM 713 C C . LYS A 1 90 ? -11.622 0.364 6.439 1.00 80.50 90 LYS A C 1
ATOM 715 O O . LYS A 1 90 ? -11.033 -0.601 5.956 1.00 80.50 90 LYS A O 1
ATOM 720 N N . TYR A 1 91 ? -11.807 0.544 7.734 1.00 82.00 91 TYR A N 1
ATOM 721 C CA . TYR A 1 91 ? -11.373 -0.366 8.777 1.00 82.00 91 TYR A CA 1
ATOM 722 C C . TYR A 1 91 ? -12.580 -1.027 9.426 1.00 82.00 91 TYR A C 1
ATOM 724 O O . TYR A 1 91 ? -13.625 -0.392 9.584 1.00 82.00 91 TYR A O 1
ATOM 732 N N . GLU A 1 92 ? -12.426 -2.280 9.829 1.00 81.81 92 GLU A N 1
ATOM 733 C CA . GLU A 1 92 ? -13.392 -3.025 10.627 1.00 81.81 92 GLU A CA 1
ATOM 734 C C . GLU A 1 92 ? -12.770 -3.390 11.972 1.00 81.81 92 GLU A C 1
ATOM 736 O O . GLU A 1 92 ? -11.617 -3.808 12.050 1.00 81.81 92 GLU A O 1
ATOM 741 N N . CYS A 1 93 ? -13.515 -3.175 13.052 1.00 85.50 93 CYS A N 1
ATOM 742 C CA . CYS A 1 93 ? -13.075 -3.525 14.393 1.00 85.50 93 CYS A CA 1
ATOM 743 C C . CYS A 1 93 ? -13.501 -4.951 14.742 1.00 85.50 93 CYS A C 1
ATOM 745 O O . CYS A 1 93 ? -14.694 -5.232 14.808 1.00 85.50 93 CYS A O 1
ATOM 747 N N . LEU A 1 94 ? -12.542 -5.815 15.072 1.00 87.75 94 LEU A N 1
ATOM 748 C CA . LEU A 1 94 ? -12.807 -7.224 15.377 1.00 87.75 94 LEU A CA 1
ATOM 749 C C . LEU A 1 94 ? -13.486 -7.444 16.738 1.00 87.75 94 LEU A C 1
ATOM 751 O O . LEU A 1 94 ? -14.048 -8.508 16.974 1.00 87.75 94 LEU A O 1
ATOM 755 N N . ASP A 1 95 ? -13.438 -6.461 17.645 1.00 88.56 95 ASP A N 1
ATOM 756 C CA . ASP A 1 95 ? -14.071 -6.591 18.966 1.00 88.56 95 ASP A CA 1
ATOM 757 C C . ASP A 1 95 ? -15.523 -6.083 18.994 1.00 88.56 95 ASP A C 1
ATOM 759 O O . ASP A 1 95 ? -16.323 -6.573 19.787 1.00 88.56 95 ASP A O 1
ATOM 763 N N . CYS A 1 96 ? -15.869 -5.067 18.193 1.00 88.38 96 CYS A N 1
ATOM 764 C CA . CYS A 1 96 ? -17.215 -4.468 18.212 1.00 88.38 96 CYS A CA 1
ATOM 765 C C . CYS A 1 96 ? -17.943 -4.500 16.867 1.00 88.38 96 CYS A C 1
ATOM 767 O O . CYS A 1 96 ? -19.030 -3.935 16.779 1.00 88.38 96 CYS A O 1
ATOM 769 N N . GLU A 1 97 ? -17.333 -5.106 15.844 1.00 84.00 97 GLU A N 1
ATOM 770 C CA . GLU A 1 97 ? -17.874 -5.305 14.488 1.00 84.00 97 GLU A CA 1
ATOM 771 C C . GLU A 1 97 ? -18.287 -4.001 13.777 1.00 84.00 97 GLU A C 1
ATOM 773 O O . GLU A 1 97 ? -18.907 -4.006 12.716 1.00 84.00 97 GLU A O 1
ATOM 778 N N . ASN A 1 98 ? -17.932 -2.845 14.345 1.00 81.94 98 ASN A N 1
ATOM 779 C CA . ASN A 1 98 ? -18.183 -1.552 13.730 1.00 81.94 98 ASN A CA 1
ATOM 780 C C . ASN A 1 98 ? -17.070 -1.218 12.742 1.00 81.94 98 ASN A C 1
ATOM 782 O O . ASN A 1 98 ? -15.882 -1.383 13.037 1.00 81.94 98 ASN A O 1
ATOM 786 N N . SER A 1 99 ? -17.465 -0.653 11.604 1.00 80.00 99 SER A N 1
ATOM 787 C CA . SER A 1 99 ? -16.536 -0.138 10.605 1.00 80.00 99 SER A CA 1
ATOM 788 C C . SER A 1 99 ? -16.402 1.380 10.663 1.00 80.00 99 SER A C 1
ATOM 790 O O . SER A 1 99 ? -17.374 2.080 10.946 1.00 80.00 99 SER A O 1
ATOM 792 N N . PHE A 1 100 ? -15.222 1.895 10.340 1.00 80.12 100 PHE A N 1
ATOM 793 C CA . PHE A 1 100 ? -14.939 3.328 10.253 1.00 80.12 100 PHE A CA 1
ATOM 794 C C . PHE A 1 100 ? -13.982 3.621 9.096 1.00 80.12 100 PHE A C 1
ATOM 796 O O . PHE A 1 100 ? -13.354 2.717 8.554 1.00 80.12 100 PHE A O 1
ATOM 803 N N . ILE A 1 101 ? -13.904 4.884 8.683 1.00 80.50 101 ILE A N 1
ATOM 804 C CA . ILE A 1 101 ? -13.101 5.315 7.537 1.00 80.50 101 ILE A CA 1
ATOM 805 C C . ILE A 1 101 ? -12.024 6.278 8.029 1.00 80.50 101 ILE A C 1
ATOM 807 O O . ILE A 1 101 ? -12.323 7.199 8.789 1.00 80.50 101 ILE A O 1
ATOM 811 N N . LEU A 1 102 ? -10.795 6.087 7.564 1.00 77.62 102 LEU A N 1
ATOM 812 C CA . LEU A 1 102 ? -9.666 6.985 7.792 1.00 77.62 102 LEU A CA 1
ATOM 813 C C . LEU A 1 102 ? -9.000 7.315 6.464 1.00 77.62 102 LEU A C 1
ATOM 815 O O . LEU A 1 102 ? -8.980 6.492 5.550 1.00 77.62 102 LEU A O 1
ATOM 819 N N . SER A 1 103 ? -8.422 8.508 6.347 1.00 73.94 103 SER A N 1
ATOM 820 C CA . SER A 1 103 ? -7.551 8.772 5.203 1.00 73.94 103 SER A CA 1
ATOM 821 C C . SER A 1 103 ? -6.274 7.942 5.317 1.00 73.94 103 SER A C 1
ATOM 823 O O . SER A 1 103 ? -5.735 7.770 6.411 1.00 73.94 103 SER A O 1
ATOM 825 N N . LYS A 1 104 ? -5.760 7.455 4.184 1.00 70.44 104 LYS A N 1
ATOM 826 C CA . LYS A 1 104 ? -4.517 6.677 4.163 1.00 70.44 104 LYS A CA 1
ATOM 827 C C . LYS A 1 104 ? -3.346 7.487 4.718 1.00 70.44 104 LYS A C 1
ATOM 829 O O . LYS A 1 104 ? -2.565 6.962 5.489 1.00 70.44 104 LYS A O 1
ATOM 834 N N . LYS A 1 105 ? -3.324 8.801 4.457 1.00 70.38 105 LYS A N 1
ATOM 835 C CA . LYS A 1 105 ? -2.369 9.738 5.069 1.00 70.38 105 LYS A CA 1
ATOM 836 C C . LYS A 1 105 ? -2.421 9.697 6.601 1.00 70.38 105 LYS A C 1
ATOM 838 O O . LYS A 1 105 ? -1.389 9.519 7.227 1.00 70.38 105 LYS A O 1
ATOM 843 N N . GLN A 1 106 ? -3.607 9.807 7.203 1.00 70.69 106 GLN A N 1
ATOM 844 C CA . GLN A 1 106 ? -3.747 9.735 8.663 1.00 70.69 106 GLN A CA 1
ATOM 845 C C . GLN A 1 106 ? -3.391 8.356 9.218 1.00 70.69 106 GLN A C 1
ATOM 847 O O . GLN A 1 106 ? -2.832 8.279 10.303 1.00 70.69 106 GLN A O 1
ATOM 852 N N . ALA A 1 107 ? -3.716 7.282 8.496 1.00 74.56 107 ALA A N 1
ATOM 853 C CA . ALA A 1 107 ? -3.349 5.926 8.889 1.00 74.56 107 ALA A CA 1
ATOM 854 C C . ALA A 1 107 ? -1.825 5.710 8.848 1.00 74.56 107 ALA A C 1
ATOM 856 O O . ALA A 1 107 ? -1.276 5.123 9.773 1.00 74.56 107 ALA A O 1
ATOM 857 N N . ASP A 1 108 ? -1.152 6.220 7.814 1.00 69.56 108 ASP A N 1
ATOM 858 C CA . ASP A 1 108 ? 0.299 6.108 7.631 1.00 69.56 108 ASP A CA 1
ATOM 859 C C . ASP A 1 108 ? 1.080 7.002 8.618 1.00 69.56 108 ASP A C 1
ATOM 861 O O . ASP A 1 108 ? 2.174 6.644 9.050 1.00 69.56 108 ASP A O 1
ATOM 865 N N . GLU A 1 109 ? 0.534 8.171 8.973 1.00 73.12 109 GLU A N 1
ATOM 866 C CA . GLU A 1 109 ? 1.128 9.111 9.939 1.00 73.12 109 GLU A CA 1
ATOM 867 C C . GLU A 1 109 ? 0.811 8.752 11.403 1.00 73.12 109 GLU A C 1
ATOM 869 O O . GLU A 1 109 ? 1.456 9.261 12.325 1.00 73.12 109 GLU A O 1
ATOM 874 N N . ALA A 1 110 ? -0.179 7.890 11.645 1.00 75.44 110 ALA A N 1
ATOM 875 C CA . ALA A 1 110 ? -0.533 7.451 12.986 1.00 75.44 110 ALA A CA 1
ATOM 876 C C . ALA A 1 110 ? 0.459 6.400 13.502 1.00 75.44 110 ALA A C 1
ATOM 878 O O . ALA A 1 110 ? 0.729 5.394 12.854 1.00 75.44 110 ALA A O 1
ATOM 879 N N . ASN A 1 111 ? 0.944 6.592 14.732 1.00 71.81 111 ASN A N 1
ATOM 880 C CA . ASN A 1 111 ? 1.733 5.567 15.425 1.00 71.81 111 ASN A CA 1
ATOM 881 C C . ASN A 1 111 ? 0.897 4.319 15.759 1.00 71.81 111 ASN A C 1
ATOM 883 O O . ASN A 1 111 ? 1.438 3.222 15.844 1.00 71.81 111 ASN A O 1
ATOM 887 N N . GLU A 1 112 ? -0.404 4.500 15.990 1.00 78.75 112 GLU A N 1
ATOM 888 C CA . GLU A 1 112 ? -1.346 3.439 16.330 1.00 78.75 112 GLU A CA 1
ATOM 889 C C . GLU A 1 112 ? -2.757 3.885 15.940 1.00 78.75 112 GLU A C 1
ATOM 891 O O . GLU A 1 112 ? -3.163 5.019 16.216 1.00 78.75 112 GLU A O 1
ATOM 896 N N . ILE A 1 113 ? -3.510 2.998 15.294 1.00 83.12 113 ILE A N 1
ATOM 897 C CA . ILE A 1 113 ? -4.899 3.250 14.921 1.00 83.12 113 ILE A CA 1
ATOM 898 C C . ILE A 1 113 ? -5.782 2.467 15.890 1.00 83.12 113 ILE A C 1
ATOM 900 O O . ILE A 1 113 ? -5.621 1.261 16.053 1.00 83.12 113 ILE A O 1
ATOM 904 N N . THR A 1 114 ? -6.737 3.148 16.518 1.00 86.50 114 THR A N 1
ATOM 905 C CA . THR A 1 114 ? -7.678 2.527 17.456 1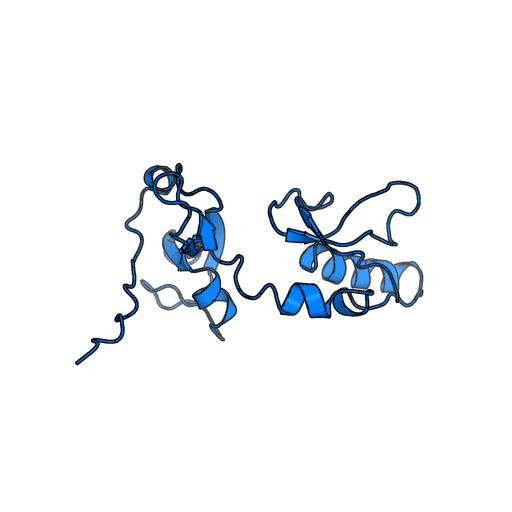.00 86.50 114 THR A CA 1
ATOM 906 C C . THR A 1 114 ? -9.112 2.705 16.984 1.00 86.50 114 THR A C 1
ATOM 908 O O . THR A 1 114 ? -9.470 3.697 16.345 1.00 86.50 114 THR A O 1
ATOM 911 N N . CYS A 1 115 ? -9.961 1.733 17.309 1.00 82.94 115 CYS A N 1
ATOM 912 C CA . CYS A 1 115 ? -11.381 1.798 17.014 1.00 82.94 115 CYS A CA 1
ATOM 913 C C . CYS A 1 115 ? -12.023 2.980 17.768 1.00 82.94 115 CYS A C 1
ATOM 915 O O . CYS A 1 115 ? -11.982 3.009 19.001 1.00 82.94 115 CYS A O 1
ATOM 917 N N . PRO A 1 116 ? -12.707 3.916 17.088 1.00 85.00 116 PRO A N 1
ATOM 918 C CA . PRO A 1 116 ? -13.312 5.075 17.746 1.00 85.00 116 PRO A CA 1
ATOM 919 C C . PRO A 1 116 ? -14.481 4.706 18.675 1.00 85.00 116 PRO A C 1
ATOM 921 O O . PRO A 1 116 ? -14.857 5.499 19.537 1.00 85.00 116 PRO A O 1
ATOM 924 N N . TYR A 1 117 ? -15.048 3.506 18.522 1.00 83.69 117 TYR A N 1
ATOM 925 C CA . TYR A 1 117 ? -16.209 3.045 19.285 1.00 83.69 117 TYR A CA 1
ATOM 926 C C . TYR A 1 117 ? -15.824 2.352 20.595 1.00 83.69 117 TYR A C 1
ATOM 928 O O . TYR A 1 117 ? -16.395 2.658 21.640 1.00 83.69 117 TYR A O 1
ATOM 936 N N . CYS A 1 118 ? -14.853 1.433 20.560 1.00 87.94 118 CYS A N 1
ATOM 937 C CA . CYS A 1 118 ? -14.460 0.631 21.727 1.00 87.94 118 CYS A CA 1
ATOM 938 C C . CYS A 1 118 ? -12.999 0.820 22.165 1.00 87.94 118 CYS A C 1
ATOM 940 O O . CYS A 1 118 ? -12.608 0.265 23.188 1.00 87.94 118 CYS A O 1
ATOM 942 N N . ARG A 1 119 ? -12.214 1.631 21.439 1.00 86.19 119 ARG A N 1
ATOM 943 C CA . ARG A 1 119 ? -10.803 1.969 21.717 1.00 86.19 119 ARG A CA 1
ATOM 944 C C . ARG A 1 119 ? -9.821 0.794 21.691 1.00 86.19 119 ARG A C 1
ATOM 946 O O . ARG A 1 119 ? -8.716 0.928 22.200 1.00 86.19 119 ARG A O 1
ATOM 953 N N . THR A 1 120 ? -10.217 -0.333 21.106 1.00 87.56 120 THR A N 1
ATOM 954 C CA . THR A 1 120 ? -9.305 -1.449 20.822 1.00 87.56 120 THR A CA 1
ATOM 955 C C . THR A 1 120 ? -8.396 -1.121 19.638 1.00 87.56 120 THR A C 1
ATOM 957 O O . THR A 1 120 ? -8.764 -0.321 18.776 1.00 87.56 120 THR A O 1
ATOM 960 N N . ASP A 1 121 ? -7.244 -1.768 19.578 1.00 84.12 121 ASP A N 1
ATOM 961 C CA . ASP A 1 121 ? -6.282 -1.767 18.471 1.00 84.12 121 ASP A CA 1
ATOM 962 C C . ASP A 1 121 ? -6.525 -2.921 17.479 1.00 84.12 121 ASP A C 1
ATOM 964 O O . ASP A 1 121 ? -5.928 -2.968 16.406 1.00 84.12 121 ASP A O 1
ATOM 968 N N . LYS A 1 122 ? -7.442 -3.844 17.801 1.00 86.06 122 LYS A N 1
ATOM 969 C CA . LYS A 1 122 ? -7.823 -4.968 16.935 1.00 86.06 122 LYS A CA 1
ATOM 970 C C . LYS A 1 122 ? -8.706 -4.525 15.774 1.00 86.06 122 LYS A C 1
ATOM 972 O O . LYS A 1 122 ? -9.929 -4.702 15.788 1.00 86.06 122 LYS A O 1
ATOM 977 N N . ILE A 1 123 ? -8.073 -3.935 14.774 1.00 86.06 123 ILE A N 1
ATOM 978 C CA . ILE A 1 123 ? -8.723 -3.450 13.563 1.00 86.06 123 ILE A CA 1
ATOM 979 C C . ILE A 1 123 ? -8.076 -4.057 12.316 1.00 86.06 123 ILE A C 1
ATOM 981 O O . ILE A 1 123 ? -6.870 -4.297 12.288 1.00 86.06 123 ILE A O 1
ATOM 985 N N . GLU A 1 124 ? -8.870 -4.260 11.270 1.00 81.75 124 GLU A N 1
ATOM 986 C CA . GLU A 1 124 ? -8.402 -4.737 9.966 1.00 81.75 124 GLU A CA 1
ATOM 987 C C . GLU A 1 124 ? -8.808 -3.764 8.857 1.00 81.75 124 GLU A C 1
ATOM 989 O O . GLU A 1 124 ? -9.921 -3.236 8.856 1.00 81.75 124 GLU A O 1
ATOM 994 N N . GLU A 1 125 ? -7.902 -3.502 7.910 1.00 79.62 125 GLU A N 1
ATOM 995 C CA . GLU A 1 125 ? -8.213 -2.749 6.690 1.00 79.62 125 GLU A CA 1
ATOM 996 C C . GLU A 1 125 ? -8.992 -3.665 5.739 1.00 79.62 125 GLU A C 1
ATOM 998 O O . GLU A 1 125 ? -8.450 -4.644 5.229 1.00 79.62 125 GLU A O 1
ATOM 1003 N N . VAL A 1 126 ? -10.267 -3.355 5.507 1.00 77.19 126 VAL A N 1
ATOM 1004 C CA . VAL A 1 126 ? -11.176 -4.210 4.722 1.00 77.19 126 VAL A CA 1
ATOM 1005 C C . VAL A 1 126 ? -11.455 -3.663 3.324 1.00 77.19 126 VAL A C 1
ATOM 1007 O O . VAL A 1 126 ? -11.868 -4.412 2.441 1.00 77.19 126 VAL A O 1
ATOM 1010 N N . ALA A 1 127 ? -11.237 -2.365 3.098 1.00 66.50 127 ALA A N 1
ATOM 1011 C CA . ALA A 1 127 ? -11.331 -1.767 1.770 1.00 66.50 127 ALA A CA 1
ATOM 1012 C C . ALA A 1 127 ? -10.486 -0.495 1.657 1.00 66.50 127 ALA A C 1
ATOM 1014 O O . ALA A 1 127 ? -10.342 0.254 2.620 1.00 66.50 127 ALA A O 1
ATOM 1015 N N . LEU A 1 128 ? -10.006 -0.208 0.448 1.00 64.06 128 LEU A N 1
ATOM 1016 C CA . LEU A 1 128 ? -9.329 1.037 0.100 1.00 64.06 128 LEU A CA 1
ATOM 1017 C C . LEU A 1 128 ? -10.070 1.700 -1.065 1.00 64.06 128 LEU A C 1
ATOM 1019 O O . LEU A 1 128 ? -10.263 1.090 -2.116 1.00 64.06 128 LEU A O 1
ATOM 1023 N N . MET A 1 129 ? -10.475 2.955 -0.888 1.00 61.47 129 MET A N 1
ATOM 1024 C CA . MET A 1 129 ? -11.058 3.770 -1.945 1.00 61.47 129 MET A CA 1
ATOM 1025 C C . MET A 1 129 ? -9.978 4.391 -2.809 1.00 61.47 129 MET A C 1
ATOM 1027 O O . MET A 1 129 ? -9.261 5.307 -2.401 1.00 61.47 129 MET A O 1
ATOM 1031 N N . VAL A 1 130 ? -9.936 3.887 -4.035 1.00 53.75 130 VAL A N 1
ATOM 1032 C CA . VAL A 1 130 ? -9.043 4.316 -5.111 1.00 53.75 130 VAL A CA 1
ATOM 1033 C C . VAL A 1 130 ? -9.794 5.015 -6.254 1.00 53.75 130 VAL A C 1
ATOM 1035 O O . VAL A 1 130 ? -9.155 5.507 -7.178 1.00 53.75 130 VAL A O 1
ATOM 1038 N N . ASP A 1 131 ? -11.128 5.101 -6.174 1.00 56.34 131 ASP A N 1
ATOM 1039 C CA . ASP A 1 131 ? -12.008 5.718 -7.173 1.00 56.34 131 ASP A CA 1
ATOM 1040 C C . ASP A 1 131 ? -13.010 6.667 -6.489 1.00 56.34 131 ASP A C 1
ATOM 1042 O O . ASP A 1 131 ? -13.729 6.267 -5.569 1.00 56.34 131 ASP A O 1
ATOM 1046 N N . SER A 1 132 ? -13.048 7.932 -6.925 1.00 54.03 132 SER A N 1
ATOM 1047 C CA . SER A 1 132 ? -13.964 8.945 -6.388 1.00 54.03 132 SER A CA 1
ATOM 1048 C C . SER A 1 132 ? -15.427 8.668 -6.717 1.00 54.03 132 SER A C 1
ATOM 1050 O O . SER A 1 132 ? -16.306 9.128 -5.991 1.00 54.03 132 SER A O 1
ATOM 1052 N N . ASP A 1 133 ? -15.694 7.911 -7.780 1.00 55.72 133 ASP A N 1
ATOM 1053 C CA . ASP A 1 133 ? -17.046 7.691 -8.294 1.00 55.72 133 ASP A CA 1
ATOM 1054 C C . ASP A 1 133 ? -17.777 6.560 -7.545 1.00 55.72 133 ASP A C 1
ATOM 1056 O O . ASP A 1 133 ? -18.985 6.386 -7.692 1.00 55.72 133 ASP A O 1
ATOM 1060 N N . ARG A 1 134 ? -17.067 5.823 -6.676 1.00 56.41 134 ARG A N 1
ATOM 1061 C CA . ARG A 1 134 ? -17.615 4.737 -5.839 1.00 56.41 134 ARG A CA 1
ATOM 1062 C C . ARG A 1 134 ? -17.783 5.128 -4.368 1.00 56.41 134 ARG A C 1
ATOM 1064 O O . ARG A 1 134 ? -18.019 4.266 -3.523 1.00 56.41 134 ARG A O 1
ATOM 1071 N N . LEU A 1 135 ? -17.720 6.427 -4.056 1.00 55.59 135 LEU A N 1
ATOM 1072 C CA . LEU A 1 135 ? -17.907 6.961 -2.698 1.00 55.59 135 LEU A CA 1
ATOM 1073 C C . LEU A 1 135 ? -19.219 6.493 -2.051 1.00 55.59 135 LEU A C 1
ATOM 1075 O O . LEU A 1 135 ? -19.276 6.231 -0.850 1.00 55.59 135 LEU A O 1
ATOM 1079 N N . GLU A 1 136 ? -20.270 6.381 -2.861 1.00 52.62 136 GLU A N 1
ATOM 1080 C CA . GLU A 1 136 ? -21.610 5.979 -2.431 1.00 52.62 136 GLU A CA 1
ATOM 1081 C C . GLU A 1 136 ? -21.686 4.490 -2.046 1.00 52.62 136 GLU A C 1
ATOM 1083 O O . GLU A 1 136 ? -22.506 4.109 -1.209 1.00 52.62 136 GLU A O 1
ATOM 1088 N N . GLU A 1 137 ? -20.790 3.645 -2.573 1.00 53.69 137 GLU A N 1
ATOM 1089 C CA . GLU A 1 137 ? -20.742 2.209 -2.261 1.00 53.69 137 GLU A CA 1
ATOM 1090 C C . GLU A 1 137 ? -20.149 1.911 -0.876 1.00 53.69 137 GLU A C 1
ATOM 1092 O O . GLU A 1 137 ? -20.335 0.819 -0.338 1.00 53.69 137 GLU A O 1
ATOM 1097 N N . MET A 1 138 ? -19.478 2.885 -0.254 1.00 53.25 138 MET A N 1
ATOM 1098 C CA . MET A 1 138 ? -18.900 2.735 1.087 1.00 53.25 138 MET A CA 1
ATOM 1099 C C . MET A 1 138 ? -19.951 2.690 2.201 1.00 53.25 138 MET A C 1
ATOM 1101 O O . MET A 1 138 ? -19.619 2.318 3.329 1.00 53.25 13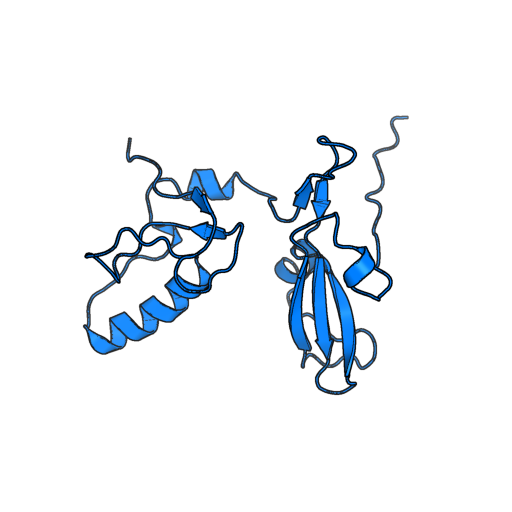8 MET A O 1
ATOM 1105 N N . GLY A 1 139 ? -21.205 3.058 1.912 1.00 44.84 139 GLY A N 1
ATOM 1106 C CA . GLY A 1 139 ? -22.356 2.870 2.801 1.00 44.84 139 GLY A CA 1
ATOM 1107 C C . GLY A 1 139 ? -22.272 3.552 4.175 1.00 44.84 139 GLY A C 1
ATOM 1108 O O . GLY A 1 139 ? -23.122 3.295 5.024 1.00 44.84 139 GLY A O 1
ATOM 1109 N N . CYS A 1 140 ? -21.268 4.395 4.435 1.00 49.88 140 CYS A N 1
ATOM 1110 C CA . CYS A 1 140 ? -21.016 5.022 5.733 1.00 49.88 140 CYS A CA 1
ATOM 1111 C C . CYS A 1 140 ? -20.474 6.449 5.567 1.00 49.88 140 CYS A C 1
ATOM 1113 O O . CYS A 1 140 ? -19.722 6.737 4.639 1.00 49.88 140 CYS A O 1
ATOM 1115 N N . MET A 1 141 ? -20.860 7.337 6.491 1.00 46.41 141 MET A N 1
ATOM 1116 C CA . MET A 1 141 ? -20.463 8.748 6.525 1.00 46.41 141 MET A CA 1
ATOM 1117 C C . MET A 1 141 ? -18.937 8.890 6.601 1.00 46.41 141 MET A C 1
ATOM 1119 O O . MET A 1 141 ? -18.342 8.669 7.655 1.00 46.41 141 MET A O 1
ATOM 1123 N N . GLY A 1 142 ? -18.301 9.282 5.495 1.00 46.91 142 GLY A N 1
ATOM 1124 C CA . GLY A 1 142 ? -16.908 9.717 5.511 1.00 46.91 142 GLY A CA 1
ATOM 1125 C C . GLY A 1 142 ? -16.756 10.937 6.421 1.00 46.91 142 GLY A C 1
ATOM 1126 O O . GLY A 1 142 ? -17.470 11.931 6.259 1.00 46.91 142 GLY A O 1
ATOM 1127 N N . ILE A 1 143 ? -15.844 10.874 7.391 1.00 45.66 143 ILE A N 1
ATOM 1128 C CA . ILE A 1 143 ? -15.456 12.047 8.178 1.00 45.66 143 ILE A CA 1
ATOM 1129 C C . ILE A 1 143 ? -14.557 12.892 7.273 1.00 45.66 143 ILE A C 1
ATOM 1131 O O . ILE A 1 143 ? -13.431 12.507 6.969 1.00 45.66 143 ILE A O 1
ATOM 1135 N N . HIS A 1 144 ? -15.080 14.018 6.798 1.00 38.94 144 HIS A N 1
ATOM 1136 C CA . HIS A 1 144 ? -14.333 14.957 5.966 1.00 38.94 144 HIS A CA 1
ATOM 1137 C C . HIS A 1 144 ? -13.635 15.981 6.868 1.00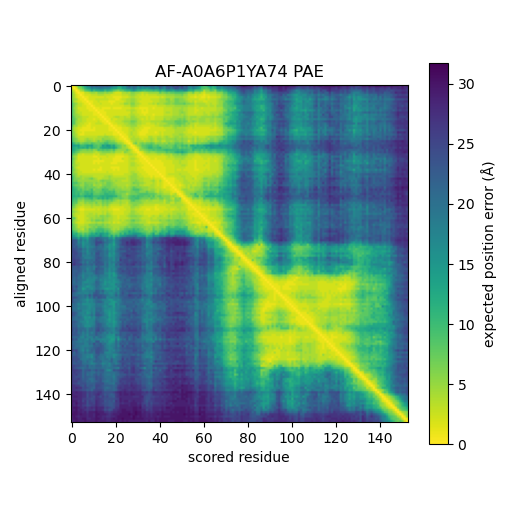 38.94 144 HIS A C 1
ATOM 1139 O O . HIS A 1 144 ? -14.255 16.517 7.786 1.00 38.94 144 HIS A O 1
ATOM 1145 N N . HIS A 1 145 ? -12.368 16.281 6.588 1.00 38.00 145 HIS A N 1
ATOM 1146 C CA . HIS A 1 145 ? -11.661 17.422 7.165 1.00 38.00 145 HIS A CA 1
ATOM 1147 C C . HIS A 1 145 ? -11.450 18.467 6.064 1.00 38.00 145 HIS A C 1
ATOM 1149 O O . HIS A 1 145 ? -10.906 18.141 5.010 1.00 38.00 145 HIS A O 1
ATOM 1155 N N . MET A 1 146 ? -11.897 19.705 6.288 1.00 34.19 146 MET A N 1
ATOM 1156 C CA . MET A 1 146 ? -11.489 20.842 5.461 1.00 34.19 146 MET A CA 1
ATOM 1157 C C . MET A 1 146 ? -10.180 21.370 6.042 1.00 34.19 146 MET A C 1
ATOM 1159 O O . MET A 1 146 ? -10.161 21.778 7.199 1.00 34.19 146 MET A O 1
ATOM 1163 N N . GLU A 1 147 ? -9.091 21.335 5.273 1.00 35.28 147 GLU A N 1
ATOM 1164 C CA . GLU A 1 147 ? -7.899 22.104 5.639 1.00 35.28 147 GLU A CA 1
ATOM 1165 C C . GLU A 1 147 ? -8.285 23.589 5.625 1.00 35.28 147 GLU A C 1
ATOM 1167 O O . GLU A 1 147 ? -8.866 24.073 4.648 1.00 35.28 147 GLU A O 1
ATOM 1172 N N . GLU A 1 148 ? -8.051 24.289 6.739 1.00 43.09 148 GLU A N 1
ATOM 1173 C CA . GLU A 1 148 ? -8.292 25.727 6.831 1.00 43.09 148 GLU A CA 1
ATOM 1174 C C . GLU A 1 148 ? -7.415 26.416 5.784 1.00 43.09 148 GLU A C 1
ATOM 1176 O O . GLU A 1 148 ? -6.191 26.455 5.898 1.00 43.09 148 GLU A O 1
ATOM 1181 N N . GLY A 1 149 ? -8.046 26.911 4.718 1.00 42.09 149 GLY A N 1
ATOM 1182 C CA . GLY A 1 149 ? -7.373 27.757 3.749 1.00 42.09 149 GLY A CA 1
ATOM 1183 C C . GLY A 1 149 ? -6.841 28.987 4.469 1.00 42.09 149 GLY A C 1
ATOM 1184 O O . GLY A 1 149 ? -7.591 29.634 5.202 1.00 42.09 149 GLY A O 1
ATOM 1185 N N . GLU A 1 150 ? -5.562 29.299 4.256 1.00 47.47 150 GLU A N 1
ATOM 1186 C CA . GLU A 1 150 ? -4.972 30.564 4.676 1.00 47.47 150 GLU A CA 1
ATOM 1187 C C . GLU A 1 150 ? -5.897 31.701 4.229 1.00 47.47 150 GLU A C 1
ATOM 1189 O O . GLU A 1 150 ? -6.084 31.970 3.037 1.00 47.47 150 GLU A O 1
ATOM 1194 N N . SER A 1 151 ? -6.531 32.344 5.206 1.00 39.72 151 SER A N 1
ATOM 1195 C CA . SER A 1 151 ? -7.209 33.609 5.008 1.00 39.72 151 SER A CA 1
ATOM 1196 C C . SER A 1 151 ? -6.143 34.621 4.606 1.00 39.72 151 SER A C 1
ATOM 1198 O O . SER A 1 151 ? -5.365 35.073 5.444 1.00 39.72 151 SER A O 1
ATOM 1200 N N . ASN A 1 152 ? -6.090 34.950 3.317 1.00 45.81 152 ASN A N 1
ATOM 1201 C CA . ASN A 1 152 ? -5.429 36.163 2.859 1.00 45.81 152 ASN A CA 1
ATOM 1202 C C . ASN A 1 152 ? -6.188 37.360 3.454 1.00 45.81 152 ASN A C 1
ATOM 1204 O O . ASN A 1 152 ? -7.230 37.752 2.922 1.00 45.81 152 ASN A O 1
ATOM 1208 N N . GLU A 1 153 ? -5.669 37.901 4.555 1.00 39.56 153 GLU A N 1
ATOM 1209 C CA . GLU A 1 153 ? -5.871 39.294 4.974 1.00 39.56 153 GLU A CA 1
ATOM 1210 C C . GLU A 1 153 ? -4.696 40.159 4.507 1.00 39.56 153 GLU A C 1
ATOM 1212 O O . GLU A 1 153 ? -3.530 39.731 4.677 1.00 39.56 153 GLU A O 1
#